Protein AF-A0A849J1H7-F1 (afdb_monomer_lite)

Secondary structure (DSSP, 8-state):
-----S-----HHHHTTSPEEEEE-STT-HHHHHHHHHHHHTT--EEEEE-GGGGG--HHHHHHHHT--TTSPPSSEEEEEHHHHHHTT--SSSEEE-HHHHHHHHHH-SSEEE-

Radius of gyration: 16.32 Å; chains: 1; bounding box: 58×29×34 Å

Sequence (115 aa):
MPVVEPGTAWSSELVAQAPELHLITRLADSRAWSMCARRQAAGARVRVVLLHDAVLETESGVRRQLGLPDSAPVPLTVLACARDAVGRGVGERWALVDYLEIIRLSSESQPLICW

Structure (mmCIF, N/CA/C/O backbone):
data_AF-A0A849J1H7-F1
#
_entry.id   AF-A0A849J1H7-F1
#
loop_
_atom_site.group_PDB
_atom_site.id
_atom_site.type_symbol
_atom_site.label_atom_id
_atom_site.label_alt_id
_atom_site.label_comp_id
_atom_site.label_asym_id
_atom_site.label_entity_id
_atom_site.label_seq_id
_atom_site.pdbx_PDB_ins_code
_atom_site.Cartn_x
_atom_site.Cartn_y
_atom_site.Cartn_z
_atom_site.occupancy
_atom_site.B_iso_or_equiv
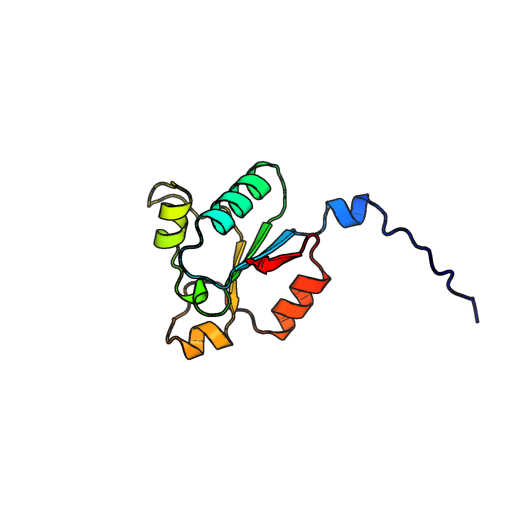_atom_site.auth_seq_id
_atom_site.auth_comp_id
_atom_site.auth_asym_id
_atom_site.auth_atom_id
_atom_site.pdbx_PDB_model_num
ATOM 1 N N . MET A 1 1 ? -41.643 -17.299 -1.804 1.00 39.47 1 MET A N 1
ATOM 2 C CA . MET A 1 1 ? -40.391 -16.523 -1.921 1.00 39.47 1 MET A CA 1
ATOM 3 C C . MET A 1 1 ? -40.277 -15.702 -0.646 1.00 39.47 1 MET A C 1
ATOM 5 O O . MET A 1 1 ? -41.145 -14.855 -0.466 1.00 39.47 1 MET A O 1
ATOM 9 N N . PRO A 1 2 ? -39.360 -15.993 0.295 1.00 39.09 2 PRO A N 1
ATOM 10 C CA . PRO A 1 2 ? -39.219 -15.134 1.463 1.00 39.09 2 PRO A CA 1
ATOM 11 C C . PRO A 1 2 ? -38.668 -13.778 1.007 1.00 39.09 2 PRO A C 1
ATOM 13 O O . PRO A 1 2 ? -37.713 -13.711 0.234 1.00 39.09 2 PRO A O 1
ATOM 16 N N . VAL A 1 3 ? -39.342 -12.714 1.433 1.00 45.81 3 VAL A N 1
ATOM 17 C CA . VAL A 1 3 ? -38.963 -11.321 1.196 1.00 45.81 3 VAL A CA 1
ATOM 18 C C . VAL A 1 3 ? -37.761 -11.024 2.089 1.00 45.81 3 VAL A C 1
ATOM 20 O O . VAL A 1 3 ? -37.853 -11.167 3.304 1.00 45.81 3 VAL A O 1
ATOM 23 N N . VAL A 1 4 ? -36.624 -10.667 1.493 1.00 49.28 4 VAL A N 1
ATOM 24 C CA . VAL A 1 4 ? -35.450 -10.198 2.239 1.00 49.28 4 VAL A CA 1
ATOM 25 C C . VAL A 1 4 ? -35.714 -8.748 2.633 1.00 49.28 4 VAL A C 1
ATOM 27 O O . VAL A 1 4 ? -35.856 -7.891 1.761 1.00 49.28 4 VAL A O 1
ATOM 30 N N . GLU A 1 5 ? -35.830 -8.478 3.932 1.00 45.88 5 GLU A N 1
ATOM 31 C CA . GLU A 1 5 ? -36.000 -7.118 4.441 1.00 45.88 5 GLU A CA 1
ATOM 32 C C . GLU A 1 5 ? -34.726 -6.283 4.200 1.00 45.88 5 GLU A C 1
ATOM 34 O O . GLU A 1 5 ? -33.616 -6.748 4.482 1.00 45.88 5 GLU A O 1
ATOM 39 N N . PRO A 1 6 ? -34.842 -5.042 3.693 1.00 46.47 6 PRO A N 1
ATOM 40 C CA . PRO A 1 6 ? -33.704 -4.152 3.541 1.00 46.47 6 PRO A CA 1
ATOM 41 C C . PRO A 1 6 ? -33.387 -3.534 4.904 1.00 46.47 6 PRO A C 1
ATOM 43 O O . PRO A 1 6 ? -34.005 -2.555 5.316 1.00 46.47 6 PRO A O 1
ATOM 46 N N . GLY A 1 7 ? -32.438 -4.122 5.627 1.00 50.06 7 GLY A N 1
ATOM 47 C CA . GLY A 1 7 ? -32.088 -3.596 6.945 1.00 50.06 7 GLY A CA 1
ATOM 48 C C . GLY A 1 7 ? -31.140 -4.434 7.784 1.00 50.06 7 GLY A C 1
ATOM 49 O O . GLY A 1 7 ? -31.102 -4.231 8.995 1.00 50.06 7 GLY A O 1
ATOM 50 N N . THR A 1 8 ? -30.363 -5.352 7.201 1.00 48.53 8 THR A N 1
ATOM 51 C CA . THR A 1 8 ? -29.279 -5.991 7.951 1.00 48.53 8 THR A CA 1
ATOM 52 C C . THR A 1 8 ? -28.230 -4.925 8.232 1.00 48.53 8 THR A C 1
ATOM 54 O O . THR A 1 8 ? -27.370 -4.637 7.399 1.00 48.53 8 THR A O 1
ATOM 57 N N . ALA A 1 9 ? -28.337 -4.287 9.396 1.00 47.50 9 ALA A N 1
ATOM 58 C CA . ALA A 1 9 ? -27.234 -3.580 10.007 1.00 47.50 9 ALA A CA 1
ATOM 59 C C . ALA A 1 9 ? -26.048 -4.543 9.962 1.00 47.50 9 ALA A C 1
ATOM 61 O O . ALA A 1 9 ? -26.074 -5.595 10.601 1.00 47.50 9 ALA A O 1
ATOM 62 N N . TRP A 1 10 ? -25.059 -4.230 9.126 1.00 48.81 10 TRP A N 1
ATOM 63 C CA . TRP A 1 10 ? -23.790 -4.933 9.127 1.00 48.81 10 TRP A CA 1
ATOM 64 C C . TRP A 1 10 ? -23.288 -4.792 10.555 1.00 48.81 10 TRP A C 1
ATOM 66 O O . TRP A 1 10 ? -23.021 -3.678 11.006 1.00 48.81 10 TRP A O 1
ATOM 76 N N . SER A 1 11 ? -23.316 -5.890 11.308 1.00 50.16 11 SER A N 1
ATOM 77 C CA . SER A 1 11 ? -22.959 -5.911 12.721 1.00 50.16 11 SER A CA 1
ATOM 78 C C . SER A 1 11 ? -21.636 -5.170 12.883 1.00 50.16 11 SER A C 1
ATOM 80 O O . SER A 1 11 ? -20.657 -5.506 12.215 1.00 50.16 11 SER A O 1
ATOM 82 N N . SER A 1 12 ? -21.620 -4.134 13.722 1.00 52.28 12 SER A N 1
ATOM 83 C CA . SER A 1 12 ? -20.479 -3.231 13.926 1.00 52.28 12 SER A CA 1
ATOM 84 C C . SER A 1 12 ? -19.173 -3.970 14.239 1.00 52.28 12 SER A C 1
ATOM 86 O O . SER A 1 12 ? -18.095 -3.474 13.928 1.00 52.28 12 SER A O 1
ATOM 88 N N . GLU A 1 13 ? -19.262 -5.184 14.782 1.00 49.56 13 GLU A N 1
ATOM 89 C CA . GLU A 1 13 ? -18.138 -6.085 15.049 1.00 49.56 13 GLU A CA 1
ATOM 90 C C . GLU A 1 13 ? -17.482 -6.668 13.785 1.00 49.56 13 GLU A C 1
ATOM 92 O O . GLU A 1 13 ? -16.268 -6.847 13.763 1.00 49.56 13 GLU A O 1
ATOM 97 N N . LEU A 1 14 ? -18.247 -6.922 12.716 1.00 50.78 14 LEU A N 1
ATOM 98 C CA . LEU A 1 14 ? -17.724 -7.377 11.416 1.00 50.78 14 LEU A CA 1
ATOM 99 C C . LEU A 1 14 ? -17.016 -6.230 10.680 1.00 50.78 14 LEU A C 1
ATOM 101 O O . LEU A 1 14 ? -15.958 -6.432 10.089 1.00 50.78 14 LEU A O 1
ATOM 105 N N . VAL A 1 15 ? -17.554 -5.011 10.796 1.00 54.69 15 VAL A N 1
ATOM 106 C CA . VAL A 1 15 ? -16.910 -3.786 10.289 1.00 54.69 15 VAL A CA 1
ATOM 107 C C . VAL A 1 15 ? -15.626 -3.477 11.066 1.00 54.69 15 VAL A C 1
ATOM 109 O O . VAL A 1 15 ? -14.636 -3.069 10.470 1.00 54.69 15 VAL A O 1
ATOM 112 N N . ALA A 1 16 ? -15.598 -3.728 12.380 1.00 57.38 16 ALA A N 1
ATOM 113 C CA . ALA A 1 16 ? -14.421 -3.499 13.221 1.00 57.38 16 ALA A CA 1
ATOM 114 C C . ALA A 1 16 ? -13.228 -4.427 12.905 1.00 57.38 16 ALA A C 1
ATOM 116 O O . ALA A 1 16 ? -12.112 -4.144 13.339 1.00 57.38 16 ALA A O 1
ATOM 117 N N . GLN A 1 17 ? -13.443 -5.517 12.159 1.00 67.94 17 GLN A N 1
ATOM 118 C CA . GLN A 1 17 ? -12.395 -6.472 11.773 1.00 67.94 17 GLN A CA 1
ATOM 119 C C . GLN A 1 17 ? -11.953 -6.353 10.308 1.00 67.94 17 GLN A C 1
ATOM 121 O O . GLN A 1 17 ? -10.942 -6.955 9.921 1.00 67.94 17 GLN A O 1
ATOM 126 N N . ALA A 1 18 ? -12.690 -5.601 9.486 1.00 84.25 18 ALA A N 1
ATOM 127 C CA . ALA A 1 18 ? -12.330 -5.390 8.093 1.00 84.25 18 ALA A CA 1
ATOM 128 C C . ALA A 1 18 ? -10.999 -4.611 7.996 1.00 84.25 18 ALA A C 1
ATOM 130 O O . ALA A 1 18 ? -10.769 -3.676 8.765 1.00 84.25 18 ALA A O 1
ATOM 131 N N . PRO A 1 19 ? -10.084 -4.989 7.086 1.00 92.12 19 PRO A N 1
ATOM 132 C CA . PRO A 1 19 ? -8.839 -4.258 6.895 1.00 92.12 19 PRO A CA 1
ATOM 133 C C . PRO A 1 19 ? -9.101 -2.859 6.330 1.00 92.12 19 PRO A C 1
ATOM 135 O O . PRO A 1 19 ? -9.909 -2.693 5.421 1.00 92.12 19 PRO A O 1
ATOM 138 N N . GLU A 1 20 ? -8.355 -1.871 6.806 1.00 95.94 20 GLU A N 1
ATOM 139 C CA . GLU A 1 20 ? -8.330 -0.521 6.244 1.00 95.94 20 GLU A CA 1
ATOM 140 C C . GLU A 1 20 ? -7.472 -0.530 4.971 1.00 95.94 20 GLU A C 1
ATOM 142 O O . GLU A 1 20 ? -6.328 -0.991 5.005 1.00 95.94 20 GLU A O 1
ATOM 147 N N . LEU A 1 21 ? -8.016 -0.053 3.848 1.00 97.75 21 LEU A N 1
ATOM 148 C CA . LEU A 1 21 ? -7.303 0.001 2.570 1.00 97.75 21 LEU A CA 1
ATOM 149 C C . LEU A 1 21 ? -6.961 1.439 2.203 1.00 97.75 21 LEU A C 1
ATOM 151 O O . LEU A 1 21 ? -7.843 2.283 2.059 1.00 97.75 21 LEU A O 1
ATOM 155 N N . HIS A 1 22 ? -5.676 1.687 1.982 1.00 98.25 22 HIS A N 1
ATOM 156 C CA . HIS A 1 22 ? -5.171 2.950 1.466 1.00 98.25 22 HIS A CA 1
ATOM 157 C C . HIS A 1 22 ? -4.710 2.765 0.025 1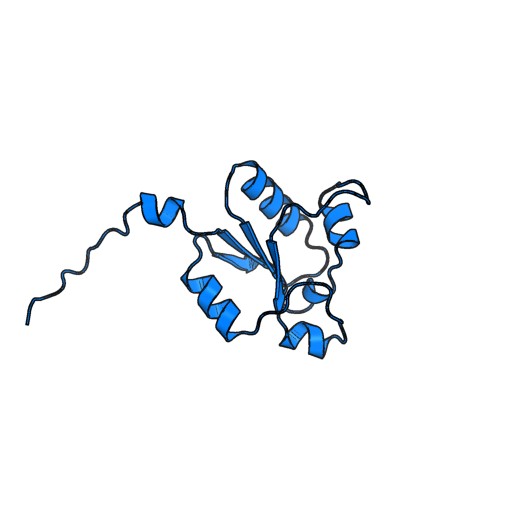.00 98.25 22 HIS A C 1
ATOM 159 O O . HIS A 1 22 ? -3.790 1.993 -0.246 1.00 98.25 22 HIS A O 1
ATOM 165 N N . LEU A 1 23 ? -5.327 3.495 -0.896 1.00 98.31 23 LEU A N 1
ATOM 166 C CA . LEU A 1 23 ? -4.869 3.614 -2.274 1.00 98.31 23 LEU A CA 1
ATOM 167 C C . LEU A 1 23 ? -3.988 4.858 -2.366 1.00 98.31 23 LEU A C 1
ATOM 169 O O . LEU A 1 23 ? -4.477 5.957 -2.123 1.00 98.31 23 LEU A O 1
ATOM 173 N N . ILE A 1 24 ? -2.706 4.698 -2.690 1.00 98.25 24 ILE A N 1
ATOM 174 C CA . ILE A 1 24 ? -1.766 5.818 -2.836 1.00 98.25 24 ILE A CA 1
ATOM 175 C C . ILE A 1 24 ? -1.402 5.945 -4.308 1.00 98.25 24 ILE A C 1
ATOM 177 O O . ILE A 1 24 ? -0.914 4.987 -4.906 1.00 98.25 24 ILE A O 1
ATOM 181 N N . THR A 1 25 ? -1.634 7.121 -4.892 1.00 97.69 25 THR A N 1
ATOM 182 C CA . THR A 1 25 ? -1.370 7.372 -6.321 1.00 97.69 25 THR A CA 1
ATOM 183 C C . THR A 1 25 ? -0.121 8.214 -6.583 1.00 97.69 25 THR A C 1
ATOM 185 O O . THR A 1 25 ? 0.450 8.161 -7.676 1.00 97.69 25 THR A O 1
ATOM 188 N N . ARG A 1 26 ? 0.333 8.979 -5.582 1.00 96.75 26 ARG A N 1
ATOM 189 C CA . ARG A 1 26 ? 1.474 9.898 -5.691 1.00 96.75 26 ARG A CA 1
ATOM 190 C C . ARG A 1 26 ? 2.731 9.317 -5.047 1.00 96.75 26 ARG A C 1
ATOM 192 O O . ARG A 1 26 ? 2.682 8.782 -3.942 1.00 96.75 26 ARG A O 1
ATOM 199 N N . LEU A 1 27 ? 3.868 9.477 -5.721 1.00 95.12 27 LEU A N 1
ATOM 200 C CA . LEU A 1 27 ? 5.183 9.147 -5.173 1.00 95.12 27 LEU A CA 1
ATOM 201 C C . LEU A 1 27 ? 5.530 10.080 -4.001 1.00 95.12 27 LEU A C 1
ATOM 203 O O . LEU A 1 27 ? 5.326 11.291 -4.093 1.00 95.12 27 LEU A O 1
ATOM 207 N N . ALA A 1 28 ? 6.110 9.524 -2.938 1.00 93.31 28 ALA A N 1
ATOM 208 C CA . ALA A 1 28 ? 6.578 10.244 -1.758 1.00 93.31 28 ALA A CA 1
ATOM 209 C C . ALA A 1 28 ? 5.491 11.027 -0.997 1.00 93.31 28 ALA A C 1
ATOM 211 O O . ALA A 1 28 ? 5.742 12.119 -0.474 1.00 93.31 28 ALA A O 1
ATOM 212 N N . ASP A 1 29 ? 4.271 10.481 -0.916 1.00 95.75 29 ASP A N 1
ATOM 213 C CA . ASP A 1 29 ? 3.181 11.083 -0.142 1.00 95.75 29 ASP A CA 1
ATOM 214 C C . ASP A 1 29 ? 3.354 10.877 1.373 1.00 95.75 29 ASP A C 1
ATOM 216 O O . ASP A 1 29 ? 2.779 9.979 1.995 1.00 95.75 29 ASP A O 1
ATOM 220 N N . SER A 1 30 ? 4.130 11.764 1.995 1.00 92.75 30 SER A N 1
ATOM 221 C CA . SER A 1 30 ? 4.429 11.704 3.430 1.00 92.75 30 SER A CA 1
ATOM 222 C C . SER A 1 30 ? 3.188 11.733 4.329 1.00 92.75 30 SER A C 1
ATOM 224 O O . SER A 1 30 ? 3.220 11.175 5.430 1.00 92.75 30 SER A O 1
ATOM 226 N N . ARG A 1 31 ? 2.080 12.344 3.883 1.00 95.12 31 ARG A N 1
ATOM 227 C CA . ARG A 1 31 ? 0.827 12.394 4.652 1.00 95.12 31 ARG A CA 1
ATOM 228 C C . ARG A 1 31 ? 0.142 11.034 4.651 1.00 95.12 31 ARG A C 1
ATOM 230 O O . ARG A 1 31 ? -0.273 10.582 5.720 1.00 95.12 31 ARG A O 1
ATOM 237 N N . ALA A 1 32 ? 0.084 10.379 3.491 1.00 96.44 32 ALA A N 1
ATOM 238 C CA . ALA A 1 32 ? -0.488 9.044 3.357 1.00 96.44 32 ALA A CA 1
ATOM 239 C C . ALA A 1 32 ? 0.257 8.033 4.238 1.00 96.44 32 ALA A C 1
ATOM 241 O O . ALA A 1 32 ? -0.364 7.346 5.053 1.00 96.44 32 ALA A O 1
ATOM 242 N N . TRP A 1 33 ? 1.591 8.007 4.163 1.00 96.12 33 TRP A N 1
ATOM 243 C CA . TRP A 1 33 ? 2.417 7.096 4.965 1.00 96.12 33 TRP A CA 1
ATOM 244 C C . TRP A 1 33 ? 2.323 7.370 6.465 1.00 96.12 33 TRP A C 1
ATOM 246 O O . TRP A 1 33 ? 2.132 6.437 7.248 1.00 96.12 33 TRP A O 1
ATOM 256 N N . SER A 1 34 ? 2.373 8.645 6.867 1.00 94.31 34 SER A N 1
ATOM 257 C CA . SER A 1 34 ? 2.186 9.037 8.270 1.00 94.31 34 SER A CA 1
ATOM 258 C C . SER A 1 34 ? 0.830 8.580 8.802 1.00 94.31 34 SER A C 1
ATOM 260 O O . SER A 1 34 ? 0.724 8.154 9.954 1.00 94.31 34 SER A O 1
ATOM 262 N N . MET A 1 35 ? -0.218 8.647 7.973 1.00 95.94 35 MET A N 1
ATOM 263 C CA . MET A 1 35 ? -1.531 8.164 8.370 1.00 95.94 35 MET A CA 1
ATOM 264 C C . MET A 1 35 ? -1.572 6.646 8.491 1.00 95.94 35 MET A C 1
ATOM 266 O O . MET A 1 35 ? -1.961 6.159 9.550 1.00 95.94 35 MET A O 1
ATOM 270 N N . CYS A 1 36 ? -1.107 5.910 7.480 1.00 96.38 36 CYS A N 1
ATOM 271 C CA . CYS A 1 36 ? -1.057 4.446 7.513 1.00 96.38 36 CYS A CA 1
ATOM 272 C C . CYS A 1 36 ? -0.329 3.939 8.769 1.00 96.38 36 CYS A C 1
ATOM 274 O O . CYS A 1 36 ? -0.843 3.086 9.490 1.00 96.38 36 CYS A O 1
ATOM 276 N N . ALA A 1 37 ? 0.833 4.521 9.086 1.00 94.38 37 ALA A N 1
ATOM 277 C CA . ALA A 1 37 ? 1.611 4.144 10.263 1.00 94.38 37 ALA A CA 1
ATOM 278 C C . ALA A 1 37 ? 0.888 4.457 11.581 1.00 94.38 37 ALA A C 1
ATOM 280 O O . ALA A 1 37 ? 0.854 3.614 12.476 1.00 94.38 37 ALA A O 1
ATOM 281 N N . ARG A 1 38 ? 0.258 5.633 11.700 1.00 94.62 38 ARG A N 1
ATOM 282 C CA . ARG A 1 38 ? -0.543 5.982 12.886 1.00 94.62 38 ARG A CA 1
ATOM 283 C C . ARG A 1 38 ? -1.732 5.045 13.082 1.00 94.62 38 ARG A C 1
ATOM 285 O O . ARG A 1 38 ? -2.043 4.702 14.218 1.00 94.62 38 ARG A O 1
ATOM 292 N N . ARG A 1 39 ? -2.403 4.652 11.998 1.00 94.94 39 ARG A N 1
ATOM 293 C CA . ARG A 1 39 ? -3.551 3.733 12.035 1.00 94.94 39 ARG A CA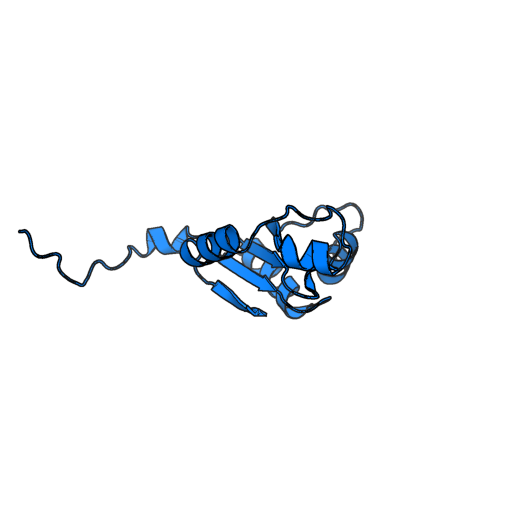 1
ATOM 294 C C . ARG A 1 39 ? -3.115 2.332 12.455 1.00 94.94 39 ARG A C 1
ATOM 296 O O . ARG A 1 39 ? -3.695 1.784 13.388 1.00 94.94 39 ARG A O 1
ATOM 303 N N . GLN A 1 40 ? -2.037 1.818 11.865 1.00 93.62 40 GLN A N 1
ATOM 304 C CA . GLN A 1 40 ? -1.430 0.543 12.253 1.00 93.62 40 GLN A CA 1
ATOM 305 C C . GLN A 1 40 ? -1.005 0.543 13.733 1.00 93.62 40 GLN A C 1
ATOM 307 O O . GLN A 1 40 ? -1.321 -0.387 14.469 1.00 93.62 40 GLN A O 1
ATOM 312 N N . ALA A 1 41 ? -0.352 1.613 14.206 1.00 91.69 41 ALA A N 1
ATOM 313 C CA . ALA A 1 41 ? 0.051 1.759 15.609 1.00 91.69 41 ALA A CA 1
ATOM 314 C C . ALA A 1 41 ? -1.143 1.841 16.580 1.00 91.69 41 ALA A C 1
ATOM 316 O O . ALA A 1 41 ? -1.018 1.463 17.742 1.00 91.69 41 ALA A O 1
ATOM 317 N N . ALA A 1 42 ? -2.305 2.299 16.105 1.00 92.44 42 ALA A N 1
ATOM 318 C CA . ALA A 1 42 ? -3.563 2.288 16.849 1.00 92.44 42 ALA A CA 1
ATOM 319 C C . ALA A 1 42 ? -4.300 0.931 16.787 1.00 92.44 42 ALA A C 1
ATOM 321 O O . ALA A 1 42 ? -5.421 0.828 17.280 1.00 92.44 42 ALA A O 1
ATOM 322 N N . GLY A 1 43 ? -3.692 -0.098 16.185 1.00 91.75 43 GLY A N 1
ATOM 323 C CA . GLY A 1 43 ? -4.240 -1.453 16.093 1.00 91.75 43 GLY A CA 1
ATOM 324 C C . GLY A 1 43 ? -5.110 -1.717 14.862 1.00 91.75 43 GLY A C 1
ATOM 325 O O . GLY A 1 43 ? -5.673 -2.805 14.752 1.00 91.75 43 GLY A O 1
ATOM 326 N N . ALA A 1 44 ? -5.228 -0.767 13.928 1.00 92.25 44 ALA A N 1
ATOM 327 C CA . ALA A 1 44 ? -5.930 -1.018 12.671 1.00 92.25 44 ALA A CA 1
ATOM 328 C C . ALA A 1 44 ? -5.138 -2.004 11.800 1.00 92.25 44 ALA A C 1
ATOM 330 O O . ALA A 1 44 ? -3.911 -1.957 11.756 1.00 92.25 44 ALA A O 1
ATOM 331 N N . ARG A 1 45 ? -5.834 -2.873 11.060 1.00 93.56 45 ARG A N 1
ATOM 332 C CA . ARG A 1 45 ? -5.210 -3.764 10.073 1.00 93.56 45 ARG A CA 1
ATOM 333 C C . ARG A 1 45 ? -5.072 -3.028 8.742 1.00 93.56 45 ARG A C 1
ATOM 335 O O . ARG A 1 45 ? -5.998 -3.051 7.936 1.00 93.56 45 ARG A O 1
ATOM 342 N N . VAL A 1 46 ? -3.927 -2.389 8.513 1.00 95.56 46 VAL A N 1
ATOM 343 C CA . VAL A 1 46 ? -3.713 -1.522 7.345 1.00 95.56 46 VAL A CA 1
ATOM 344 C C . VAL A 1 46 ? -3.134 -2.293 6.155 1.00 95.56 46 VAL A C 1
ATOM 346 O O . VAL A 1 46 ? -2.123 -2.993 6.272 1.00 95.56 46 VAL A O 1
ATOM 349 N N . ARG A 1 47 ? -3.749 -2.116 4.983 1.00 97.19 47 ARG A N 1
ATOM 350 C CA . ARG A 1 47 ? -3.215 -2.500 3.670 1.00 97.19 47 ARG A CA 1
ATOM 351 C C . ARG A 1 47 ? -3.010 -1.250 2.823 1.00 97.19 47 ARG A C 1
ATOM 353 O O . ARG A 1 47 ? -3.856 -0.359 2.806 1.00 97.19 47 ARG A O 1
ATOM 360 N N . VAL A 1 48 ? -1.907 -1.210 2.090 1.00 98.06 48 VAL A N 1
ATOM 361 C CA . VAL A 1 48 ? -1.581 -0.134 1.154 1.00 98.06 48 VAL A CA 1
ATOM 362 C C . VAL A 1 48 ? -1.470 -0.721 -0.245 1.00 98.06 48 VAL A C 1
ATOM 364 O O . VAL A 1 48 ? -0.780 -1.719 -0.438 1.00 98.06 48 VAL A O 1
ATOM 367 N N . VAL A 1 49 ? -2.121 -0.095 -1.220 1.00 98.19 49 VAL A N 1
ATOM 368 C CA . VAL A 1 49 ? -1.957 -0.398 -2.645 1.00 98.19 49 VAL A CA 1
ATOM 369 C C . VAL A 1 49 ? -1.386 0.834 -3.336 1.00 98.19 49 VAL A C 1
ATOM 371 O O . VAL A 1 49 ? -1.969 1.918 -3.293 1.00 98.19 49 VAL A O 1
ATOM 374 N N . LEU A 1 50 ? -0.245 0.646 -3.990 1.00 97.75 50 LEU A N 1
ATOM 375 C CA . LEU A 1 50 ? 0.420 1.649 -4.806 1.00 97.75 50 LEU A CA 1
ATOM 376 C C . LEU A 1 50 ? -0.140 1.605 -6.229 1.00 97.75 50 LEU A C 1
ATOM 378 O O . LEU A 1 50 ? -0.152 0.555 -6.876 1.00 97.75 50 LEU A O 1
ATOM 382 N N . LEU A 1 51 ? -0.584 2.758 -6.709 1.00 97.31 51 LEU A N 1
ATOM 383 C CA . LEU A 1 51 ? -1.125 2.983 -8.046 1.00 97.31 51 LEU A CA 1
ATOM 384 C C . LEU A 1 51 ? -0.355 4.111 -8.724 1.00 97.31 51 LEU A C 1
ATOM 386 O O . LEU A 1 51 ? 0.260 4.947 -8.062 1.00 97.31 51 LEU A O 1
ATOM 390 N N . HIS A 1 52 ? -0.428 4.162 -10.050 1.00 96.50 52 HIS A N 1
ATOM 391 C CA . HIS A 1 52 ? 0.186 5.222 -10.844 1.00 96.50 52 HIS A CA 1
ATOM 392 C C . HIS A 1 52 ? 1.659 5.448 -10.457 1.00 96.50 52 HIS A C 1
ATOM 394 O O . HIS A 1 52 ? 2.447 4.507 -10.485 1.00 96.50 52 HIS A O 1
ATOM 400 N N . ASP A 1 53 ? 2.054 6.678 -10.122 1.00 96.44 53 ASP A N 1
ATOM 401 C CA . ASP A 1 53 ? 3.448 7.027 -9.839 1.00 96.44 53 ASP A CA 1
ATOM 402 C C . ASP A 1 53 ? 3.923 6.494 -8.488 1.00 96.44 53 ASP A C 1
ATOM 404 O O . ASP A 1 53 ? 5.122 6.295 -8.298 1.00 96.44 53 ASP A O 1
ATOM 408 N N . ALA A 1 54 ? 3.006 6.184 -7.568 1.00 96.94 54 ALA A N 1
ATOM 409 C CA . ALA A 1 54 ? 3.359 5.605 -6.278 1.00 96.94 54 ALA A CA 1
ATOM 410 C C . ALA A 1 54 ? 4.012 4.221 -6.404 1.00 96.94 54 ALA A C 1
ATOM 412 O O . ALA A 1 54 ? 4.751 3.826 -5.508 1.00 96.94 54 ALA A O 1
ATOM 413 N N . VAL A 1 55 ? 3.827 3.489 -7.512 1.00 96.62 55 VAL A N 1
ATOM 414 C CA . VAL A 1 55 ? 4.519 2.196 -7.717 1.00 96.62 55 VAL A CA 1
ATOM 415 C C . VAL A 1 55 ? 6.042 2.338 -7.806 1.00 96.62 55 VAL A C 1
ATOM 417 O O . VAL A 1 55 ? 6.758 1.348 -7.686 1.00 96.62 55 VAL A O 1
ATOM 420 N N . LEU A 1 56 ? 6.553 3.560 -8.001 1.00 95.69 56 LEU A N 1
ATOM 421 C CA . LEU A 1 56 ? 7.985 3.860 -7.972 1.00 95.69 56 LEU A CA 1
ATOM 422 C C . LEU A 1 56 ? 8.567 3.851 -6.550 1.00 95.69 56 LEU A C 1
ATOM 424 O O . LEU A 1 56 ? 9.793 3.894 -6.404 1.00 95.69 56 LEU A O 1
ATOM 428 N N . GLU A 1 57 ? 7.721 3.778 -5.516 1.00 94.88 57 GLU A N 1
ATOM 429 C CA . GLU A 1 57 ? 8.152 3.686 -4.124 1.00 94.88 57 GLU A CA 1
ATOM 430 C C . GLU A 1 57 ? 9.072 2.488 -3.887 1.00 94.88 57 GLU A C 1
ATOM 432 O O . GLU A 1 57 ? 8.973 1.426 -4.507 1.00 94.88 57 GLU A O 1
ATOM 437 N N . THR A 1 58 ? 9.983 2.666 -2.941 1.00 92.94 58 THR A N 1
ATOM 438 C CA . THR A 1 58 ? 10.945 1.639 -2.527 1.00 92.94 58 THR A CA 1
ATOM 439 C C . THR A 1 58 ? 10.846 1.446 -1.028 1.00 92.94 58 THR A C 1
ATOM 441 O O . THR A 1 58 ? 10.502 2.393 -0.323 1.00 92.94 58 THR A O 1
ATOM 444 N N . GLU A 1 59 ? 11.216 0.274 -0.511 1.00 91.44 59 GLU A N 1
ATOM 445 C CA . GLU A 1 59 ? 11.258 0.061 0.941 1.00 91.44 59 GLU A CA 1
ATOM 446 C C . GLU A 1 59 ? 12.092 1.133 1.651 1.00 91.44 59 GLU A C 1
ATOM 448 O O . GLU A 1 59 ? 11.649 1.712 2.636 1.00 91.44 59 GLU A O 1
ATOM 453 N N . SER A 1 60 ? 13.264 1.484 1.111 1.00 91.38 60 SER A N 1
ATOM 454 C CA . SER A 1 60 ? 14.102 2.560 1.657 1.00 91.38 60 SER A CA 1
ATOM 455 C C . SER A 1 60 ? 13.456 3.947 1.541 1.00 91.38 60 SER A C 1
ATOM 457 O O . SER A 1 60 ? 13.663 4.803 2.400 1.00 91.38 60 SER A O 1
ATOM 459 N N . GLY A 1 61 ? 12.669 4.201 0.493 1.00 91.81 61 GLY A N 1
ATOM 460 C CA . GLY A 1 61 ? 11.861 5.416 0.356 1.00 91.81 61 GLY A CA 1
ATOM 461 C C . GLY A 1 61 ? 10.797 5.510 1.445 1.00 91.81 61 GLY A C 1
ATOM 462 O O . GLY A 1 61 ? 10.735 6.513 2.153 1.00 91.81 61 GLY A O 1
ATOM 463 N N . VAL A 1 62 ? 10.035 4.434 1.634 1.00 92.94 62 VAL A N 1
ATOM 464 C CA . VAL A 1 62 ? 8.992 4.333 2.660 1.00 92.94 62 VAL A CA 1
ATOM 465 C C . VAL A 1 62 ? 9.591 4.421 4.065 1.00 92.94 62 VAL A C 1
ATOM 467 O O . VAL A 1 62 ? 9.099 5.195 4.882 1.00 92.94 62 VAL A O 1
ATOM 470 N N . ARG A 1 63 ? 10.705 3.729 4.349 1.00 93.69 63 ARG A N 1
ATOM 471 C CA . ARG A 1 63 ? 11.415 3.821 5.639 1.00 93.69 63 ARG A CA 1
ATOM 472 C C . ARG A 1 63 ? 11.783 5.251 5.998 1.00 93.69 63 ARG A C 1
ATOM 474 O O . ARG A 1 63 ? 11.477 5.690 7.102 1.00 93.69 63 ARG A O 1
ATOM 481 N N . ARG A 1 64 ? 12.377 5.992 5.057 1.00 92.50 64 ARG A N 1
ATOM 482 C CA . ARG A 1 64 ? 12.735 7.403 5.270 1.00 92.50 64 ARG A CA 1
ATOM 483 C C . ARG A 1 64 ? 11.510 8.265 5.558 1.00 92.50 64 ARG A C 1
ATOM 485 O O . ARG A 1 64 ? 11.563 9.099 6.453 1.00 92.50 64 ARG A O 1
ATOM 492 N N . GLN A 1 65 ? 10.407 8.041 4.846 1.00 91.75 65 GLN A N 1
ATOM 493 C CA . GLN A 1 65 ? 9.153 8.767 5.075 1.00 91.75 65 GLN A CA 1
ATOM 494 C C . GLN A 1 65 ? 8.523 8.445 6.437 1.00 91.75 65 GLN A C 1
ATOM 496 O O . GLN A 1 65 ? 7.909 9.316 7.047 1.00 91.75 65 GLN A O 1
ATOM 501 N N . LEU A 1 66 ? 8.710 7.219 6.928 1.00 91.88 66 LEU A N 1
ATOM 502 C CA . LEU A 1 66 ? 8.244 6.768 8.238 1.00 91.88 66 LEU A CA 1
ATOM 503 C C . LEU A 1 66 ? 9.227 7.062 9.386 1.00 91.88 66 LEU A C 1
ATOM 505 O O . LEU A 1 66 ? 8.899 6.790 10.539 1.00 91.88 66 LEU A O 1
ATOM 509 N N . GLY A 1 67 ? 10.422 7.590 9.101 1.00 91.75 67 GLY A N 1
ATOM 510 C CA . GLY A 1 67 ? 11.467 7.804 10.107 1.00 91.75 67 GLY A CA 1
ATOM 511 C C . GLY A 1 67 ? 12.030 6.506 10.700 1.00 91.75 67 GLY A C 1
ATOM 512 O O . GLY A 1 67 ? 12.461 6.492 11.851 1.00 91.75 67 GLY A O 1
ATOM 513 N N . LEU A 1 68 ? 11.999 5.407 9.940 1.00 90.88 68 LEU A N 1
ATOM 514 C CA . LEU A 1 68 ? 12.500 4.103 10.372 1.00 90.88 68 LEU A CA 1
ATOM 515 C C . LEU A 1 68 ? 14.011 3.970 10.111 1.00 90.88 68 LEU A C 1
ATOM 517 O O . LEU A 1 68 ? 14.487 4.454 9.082 1.00 90.88 68 LEU A O 1
ATOM 521 N N . PRO A 1 69 ? 14.762 3.266 10.983 1.00 91.12 69 PRO A N 1
ATOM 522 C CA . PRO A 1 69 ? 16.141 2.874 10.695 1.00 91.12 69 PRO A CA 1
ATOM 523 C C . PRO A 1 69 ? 16.242 2.055 9.401 1.00 91.12 69 PRO A C 1
ATOM 525 O O . PRO A 1 69 ? 15.348 1.264 9.104 1.00 91.12 69 PRO A O 1
ATOM 528 N N . ASP A 1 70 ? 17.358 2.164 8.676 1.00 88.12 70 ASP A N 1
ATOM 529 C CA . ASP A 1 70 ? 17.549 1.491 7.377 1.00 88.12 70 ASP A CA 1
ATOM 530 C C . ASP A 1 70 ? 17.435 -0.040 7.439 1.00 88.12 70 ASP A C 1
ATOM 532 O O . ASP A 1 70 ? 17.082 -0.674 6.449 1.00 88.12 70 ASP A O 1
ATOM 536 N N . SER A 1 71 ? 17.710 -0.648 8.594 1.00 88.38 71 SER A N 1
ATOM 537 C CA . SER A 1 71 ? 17.603 -2.094 8.813 1.00 88.38 71 SER A CA 1
ATOM 538 C C . SER A 1 71 ? 16.231 -2.551 9.316 1.00 88.38 71 SER A C 1
ATOM 540 O O . SER A 1 71 ? 15.982 -3.754 9.384 1.00 88.38 71 SER A O 1
ATOM 542 N N . ALA A 1 72 ? 15.338 -1.628 9.686 1.00 89.19 72 ALA A N 1
ATOM 543 C CA . ALA A 1 72 ? 14.019 -1.980 10.196 1.00 89.19 72 ALA A CA 1
ATOM 544 C C . ALA A 1 72 ? 13.092 -2.440 9.054 1.00 89.19 72 ALA A C 1
ATOM 546 O O . ALA A 1 72 ? 13.178 -1.916 7.940 1.00 89.19 72 ALA A O 1
ATOM 547 N N . PRO A 1 73 ? 12.183 -3.397 9.295 1.00 87.88 73 PRO A N 1
ATOM 548 C CA . PRO A 1 73 ? 11.152 -3.735 8.322 1.00 87.88 73 PRO A CA 1
ATOM 549 C C . PRO A 1 73 ? 10.093 -2.626 8.242 1.00 87.88 73 PRO A C 1
ATOM 551 O O . PRO A 1 73 ? 9.795 -1.959 9.236 1.00 87.88 73 PRO A O 1
ATOM 554 N N . VAL A 1 74 ? 9.481 -2.450 7.068 1.00 89.44 74 VAL A N 1
ATOM 555 C CA . VAL A 1 74 ? 8.292 -1.596 6.924 1.0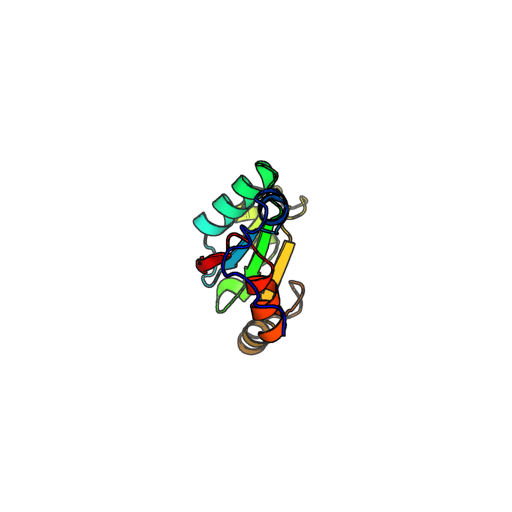0 89.44 74 VAL A CA 1
ATOM 556 C C . VAL A 1 74 ? 7.108 -2.303 7.607 1.00 89.44 74 VAL A C 1
ATOM 558 O O . VAL A 1 74 ? 6.775 -3.421 7.221 1.00 89.44 74 VAL A O 1
ATOM 561 N N . PRO A 1 75 ? 6.438 -1.694 8.604 1.00 88.75 75 PRO A N 1
ATOM 562 C CA . PRO A 1 75 ? 5.422 -2.370 9.421 1.00 88.75 75 PRO A CA 1
ATOM 563 C C . PRO A 1 75 ? 4.038 -2.452 8.749 1.00 88.75 75 PRO A C 1
ATOM 565 O O . PRO A 1 75 ? 3.029 -2.639 9.431 1.00 88.75 75 PRO A O 1
ATOM 568 N N . LEU A 1 76 ? 3.966 -2.266 7.429 1.00 91.50 76 LEU A N 1
ATOM 569 C CA . LEU A 1 76 ? 2.733 -2.157 6.649 1.00 91.50 76 LEU A CA 1
ATOM 570 C C . LEU A 1 76 ? 2.709 -3.228 5.558 1.00 91.50 76 LEU A C 1
ATOM 572 O O . LEU A 1 76 ? 3.736 -3.531 4.957 1.00 91.50 76 LEU A O 1
ATOM 576 N N . THR A 1 77 ? 1.523 -3.764 5.263 1.00 94.50 77 THR A N 1
ATOM 577 C CA . THR A 1 77 ? 1.339 -4.606 4.073 1.00 94.50 77 THR A CA 1
ATOM 578 C C . THR A 1 77 ? 1.222 -3.700 2.854 1.00 94.50 77 THR A C 1
ATOM 580 O O . THR A 1 77 ? 0.224 -2.992 2.720 1.00 94.50 77 THR A O 1
ATOM 583 N N . VAL A 1 78 ? 2.233 -3.717 1.985 1.00 96.25 78 VAL A N 1
ATOM 584 C CA . VAL A 1 78 ? 2.295 -2.876 0.784 1.00 96.25 78 VAL A CA 1
ATOM 585 C C . VAL A 1 78 ? 2.230 -3.751 -0.464 1.00 96.25 78 VAL A C 1
ATOM 587 O O . VAL A 1 78 ? 3.008 -4.690 -0.631 1.00 96.25 78 VAL A O 1
ATOM 590 N N . LEU A 1 79 ? 1.285 -3.421 -1.333 1.00 96.81 79 LEU A N 1
ATOM 591 C CA . LEU A 1 79 ? 1.035 -4.048 -2.624 1.00 96.81 79 LEU A CA 1
ATOM 592 C C . LEU A 1 79 ? 1.229 -2.996 -3.719 1.00 96.81 79 LEU A C 1
ATOM 594 O O . LEU A 1 79 ? 1.032 -1.805 -3.472 1.00 96.81 79 LEU A O 1
ATOM 598 N N . ALA A 1 80 ? 1.561 -3.410 -4.937 1.00 97.25 80 ALA A N 1
ATOM 599 C CA . ALA A 1 80 ? 1.642 -2.504 -6.082 1.00 97.25 80 ALA A CA 1
ATOM 600 C C . ALA A 1 80 ? 0.809 -3.011 -7.258 1.00 97.25 80 ALA A C 1
ATOM 602 O O . ALA A 1 80 ? 0.772 -4.206 -7.545 1.00 97.25 80 ALA A O 1
ATOM 603 N N . CYS A 1 81 ? 0.156 -2.091 -7.965 1.00 97.00 81 CYS A N 1
ATOM 604 C CA . CYS A 1 81 ? -0.562 -2.409 -9.190 1.00 97.00 81 CYS A CA 1
ATOM 605 C C . CYS A 1 81 ? 0.410 -2.940 -10.253 1.00 97.00 81 CYS A C 1
ATOM 607 O O . CYS A 1 81 ? 1.312 -2.231 -10.707 1.00 97.00 81 CYS A O 1
ATOM 609 N N . ALA A 1 82 ? 0.195 -4.182 -10.684 1.00 95.94 82 ALA A N 1
ATOM 610 C CA . ALA A 1 82 ? 1.040 -4.879 -11.644 1.00 95.94 82 ALA A CA 1
ATOM 611 C C . ALA A 1 82 ? 1.138 -4.119 -12.974 1.00 95.94 82 ALA A C 1
ATOM 613 O O . ALA A 1 82 ? 2.226 -3.945 -13.521 1.00 95.94 82 ALA A O 1
ATOM 614 N N . ARG A 1 83 ? 0.007 -3.612 -13.484 1.00 95.69 83 ARG A N 1
ATOM 615 C CA . ARG A 1 83 ? -0.034 -2.891 -14.766 1.00 95.69 83 ARG A CA 1
ATOM 616 C C . ARG A 1 83 ? 0.732 -1.569 -14.704 1.00 95.69 83 ARG A C 1
ATOM 618 O O . ARG A 1 83 ? 1.443 -1.240 -15.650 1.00 95.69 83 ARG A O 1
ATOM 625 N N . ASP A 1 84 ? 0.604 -0.838 -13.599 1.00 96.06 84 ASP A N 1
ATOM 626 C CA . ASP A 1 84 ? 1.326 0.419 -13.390 1.00 96.06 84 ASP A CA 1
ATOM 627 C C . ASP A 1 84 ? 2.830 0.192 -13.220 1.00 96.06 84 ASP A C 1
ATOM 629 O O . ASP A 1 84 ? 3.621 0.955 -13.778 1.00 96.06 84 ASP A O 1
ATOM 633 N N . ALA A 1 85 ? 3.222 -0.860 -12.492 1.00 94.56 85 ALA A N 1
ATOM 634 C CA . ALA A 1 85 ? 4.619 -1.243 -12.309 1.00 94.56 85 ALA A CA 1
ATOM 635 C C . ALA A 1 85 ? 5.280 -1.607 -13.648 1.00 94.56 85 ALA A C 1
ATOM 637 O O . ALA A 1 85 ? 6.327 -1.052 -13.984 1.00 94.56 85 ALA A O 1
ATOM 638 N N . VAL A 1 86 ? 4.621 -2.446 -14.460 1.00 94.00 86 VAL A N 1
ATOM 639 C CA . VAL A 1 86 ? 5.080 -2.795 -15.817 1.00 94.00 86 VAL A CA 1
ATOM 640 C C . VAL A 1 86 ? 5.191 -1.547 -16.693 1.00 94.00 86 VAL A C 1
ATOM 642 O O . VAL A 1 86 ? 6.226 -1.331 -17.321 1.00 94.00 86 VAL A O 1
ATOM 645 N N . GLY A 1 87 ? 4.165 -0.690 -16.697 1.00 93.88 87 GLY A N 1
ATOM 646 C CA . GLY A 1 87 ? 4.154 0.543 -17.492 1.00 93.88 87 GLY A CA 1
ATOM 647 C C . GLY A 1 87 ? 5.263 1.535 -17.124 1.00 93.88 87 GLY A C 1
ATOM 648 O O . GLY A 1 87 ? 5.657 2.345 -17.960 1.00 93.88 87 GLY A O 1
ATOM 649 N N . ARG A 1 88 ? 5.794 1.456 -15.899 1.00 93.62 88 ARG A N 1
ATOM 650 C CA . ARG A 1 88 ? 6.879 2.312 -15.390 1.00 93.62 88 ARG A CA 1
ATOM 651 C C . ARG A 1 88 ? 8.242 1.617 -15.345 1.00 93.62 88 ARG A C 1
ATOM 653 O O . ARG A 1 88 ? 9.197 2.202 -14.842 1.00 93.62 88 ARG A O 1
ATOM 660 N N . GLY A 1 89 ? 8.349 0.388 -15.857 1.00 90.25 89 GLY A N 1
ATOM 661 C CA . GLY A 1 89 ? 9.599 -0.379 -15.849 1.00 90.25 89 GLY A CA 1
ATOM 662 C C . GLY A 1 89 ? 10.095 -0.726 -14.441 1.00 90.25 89 GLY A C 1
ATOM 663 O O . GLY A 1 89 ? 11.299 -0.856 -14.220 1.00 90.25 89 GLY A O 1
ATOM 664 N N . VAL A 1 90 ? 9.185 -0.839 -13.472 1.00 86.31 90 VAL A N 1
ATOM 665 C CA . VAL A 1 90 ? 9.507 -1.207 -12.090 1.00 86.31 90 VAL A CA 1
ATOM 666 C C . VAL A 1 90 ? 9.474 -2.729 -11.971 1.00 86.31 90 VAL A C 1
ATOM 668 O O . VAL A 1 90 ? 8.442 -3.347 -12.214 1.00 86.31 90 VAL A O 1
ATOM 671 N N . GLY A 1 91 ? 10.610 -3.335 -11.611 1.00 73.00 91 GLY A N 1
ATOM 672 C CA . GLY A 1 91 ? 10.686 -4.766 -11.286 1.00 73.00 91 GLY A CA 1
ATOM 673 C C . GLY A 1 91 ? 9.956 -5.122 -9.983 1.00 73.00 91 GLY A C 1
ATOM 674 O O . GLY A 1 91 ? 9.421 -4.247 -9.303 1.00 73.00 91 GLY A O 1
ATOM 675 N N . GLU A 1 92 ? 9.958 -6.400 -9.603 1.00 67.38 92 GLU A N 1
ATOM 676 C CA . GLU A 1 92 ? 9.296 -6.887 -8.382 1.00 67.38 92 GLU A CA 1
ATOM 677 C C . GLU A 1 92 ? 9.956 -6.310 -7.115 1.00 67.38 92 GLU A C 1
ATOM 679 O O . GLU A 1 92 ? 10.947 -6.826 -6.605 1.00 67.38 92 GLU A O 1
ATOM 684 N N . ARG A 1 93 ? 9.423 -5.179 -6.635 1.00 80.81 93 ARG A N 1
ATOM 685 C CA . ARG A 1 93 ? 9.820 -4.508 -5.378 1.00 80.81 93 ARG A CA 1
ATOM 686 C C . ARG A 1 93 ? 8.790 -4.676 -4.269 1.00 80.81 93 ARG A C 1
ATOM 688 O O . ARG A 1 93 ? 9.130 -4.628 -3.096 1.00 80.81 93 ARG A O 1
ATOM 695 N N . TRP A 1 94 ? 7.539 -4.845 -4.667 1.00 91.31 94 TRP A N 1
ATOM 696 C CA . TRP A 1 94 ? 6.381 -5.059 -3.815 1.00 91.31 94 TRP A CA 1
ATOM 697 C C . TRP A 1 94 ? 5.611 -6.244 -4.378 1.00 91.31 94 TRP A C 1
ATOM 699 O O . TRP A 1 94 ? 5.729 -6.542 -5.570 1.00 91.31 94 TRP A O 1
ATOM 709 N N . ALA A 1 95 ? 4.792 -6.893 -3.551 1.00 93.75 95 ALA A N 1
ATOM 710 C CA . ALA A 1 95 ? 3.885 -7.906 -4.069 1.00 93.75 95 ALA A CA 1
ATOM 711 C C . ALA A 1 95 ? 2.924 -7.252 -5.077 1.00 93.75 95 ALA A C 1
ATOM 713 O O . ALA A 1 95 ? 2.285 -6.237 -4.780 1.00 93.75 95 ALA A O 1
ATOM 714 N N . LEU A 1 96 ? 2.874 -7.806 -6.288 1.00 95.31 96 LEU A N 1
ATOM 715 C CA . LEU A 1 96 ? 2.089 -7.252 -7.383 1.00 95.31 96 LEU A CA 1
ATOM 716 C C . LEU A 1 96 ? 0.647 -7.764 -7.330 1.00 95.31 96 LEU A C 1
ATOM 718 O O . LEU A 1 96 ? 0.410 -8.949 -7.106 1.00 95.31 96 LEU A O 1
ATOM 722 N N . VAL A 1 97 ? -0.308 -6.871 -7.577 1.00 96.44 97 VAL A N 1
ATOM 723 C CA . VAL A 1 97 ? -1.741 -7.178 -7.681 1.00 96.44 97 VAL A CA 1
ATOM 724 C C . VAL A 1 97 ? -2.323 -6.575 -8.953 1.00 96.44 97 VAL A C 1
ATOM 726 O O . VAL A 1 97 ? -1.906 -5.502 -9.390 1.00 96.44 97 VAL A O 1
ATOM 729 N N . ASP A 1 98 ? -3.276 -7.259 -9.575 1.00 96.62 98 ASP A N 1
ATOM 730 C CA . ASP A 1 98 ? -3.997 -6.718 -10.725 1.00 96.62 98 ASP A CA 1
ATOM 731 C C . ASP A 1 98 ? -5.201 -5.863 -10.292 1.00 96.62 98 ASP A C 1
ATOM 733 O O . ASP A 1 98 ? -5.534 -5.750 -9.112 1.00 96.62 98 ASP A O 1
ATOM 737 N N . TYR A 1 99 ? -5.873 -5.235 -11.258 1.00 95.31 99 TYR A N 1
ATOM 738 C CA . TYR A 1 99 ? -7.038 -4.401 -10.964 1.00 95.31 99 TYR A CA 1
ATOM 739 C C . TYR A 1 99 ? -8.237 -5.183 -10.417 1.00 95.31 99 TYR A C 1
ATOM 741 O O . TYR A 1 99 ? -9.024 -4.601 -9.674 1.00 95.31 99 TYR A O 1
ATOM 749 N N . LEU A 1 100 ? -8.398 -6.465 -10.761 1.00 97.25 100 LEU A N 1
ATOM 750 C CA . LEU A 1 100 ? -9.502 -7.271 -10.236 1.00 97.25 100 LEU A CA 1
ATOM 751 C C . LEU A 1 100 ? -9.302 -7.525 -8.742 1.00 97.25 100 LEU A C 1
ATOM 753 O O . LEU A 1 100 ? -10.239 -7.355 -7.962 1.00 97.25 100 LEU A O 1
ATOM 757 N N . GLU A 1 101 ? -8.073 -7.831 -8.335 1.00 97.06 101 GLU A N 1
ATOM 758 C CA . GLU A 1 101 ? -7.714 -7.970 -6.928 1.00 97.06 101 GLU A CA 1
ATOM 759 C C . GLU A 1 101 ? -7.825 -6.630 -6.191 1.00 97.06 101 GLU A C 1
ATOM 761 O O . GLU A 1 101 ? -8.343 -6.588 -5.082 1.00 97.06 101 GLU A O 1
ATOM 766 N N . ILE A 1 102 ? -7.451 -5.503 -6.807 1.00 97.38 102 ILE A N 1
ATOM 767 C CA . ILE A 1 102 ? -7.643 -4.173 -6.194 1.00 97.38 102 ILE A CA 1
ATOM 768 C C . ILE A 1 102 ? -9.132 -3.870 -5.963 1.00 97.38 102 ILE A C 1
ATOM 770 O O . ILE A 1 102 ? -9.495 -3.359 -4.900 1.00 97.38 102 ILE A O 1
ATOM 774 N N . ILE A 1 103 ? -10.006 -4.200 -6.919 1.00 97.00 103 ILE A N 1
ATOM 775 C CA . ILE A 1 103 ? -11.464 -4.051 -6.768 1.00 97.00 103 ILE A CA 1
ATOM 776 C C . ILE A 1 103 ? -11.973 -4.943 -5.632 1.00 97.00 103 ILE A C 1
ATOM 778 O O . ILE A 1 103 ? -12.732 -4.480 -4.779 1.00 97.00 103 ILE A O 1
ATOM 782 N N . ARG A 1 104 ? -11.519 -6.199 -5.582 1.00 96.12 104 ARG A N 1
ATOM 783 C CA . ARG A 1 104 ? -11.869 -7.135 -4.512 1.00 96.12 104 ARG A CA 1
ATOM 784 C C . ARG A 1 104 ? -11.443 -6.605 -3.144 1.00 96.12 104 ARG A C 1
ATOM 786 O O . ARG A 1 104 ? -12.287 -6.486 -2.258 1.00 96.12 104 ARG A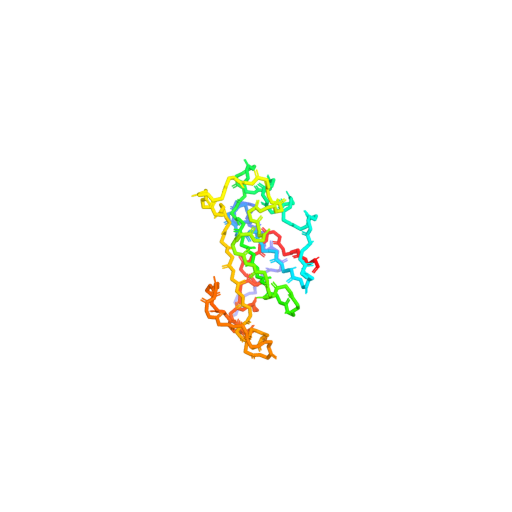 O 1
ATOM 793 N N . LEU A 1 105 ? -10.177 -6.212 -2.995 1.00 95.94 105 LEU A N 1
ATOM 794 C CA . LEU A 1 105 ? -9.641 -5.608 -1.775 1.00 95.94 105 LEU A CA 1
ATOM 795 C C . LEU A 1 105 ? -10.457 -4.381 -1.365 1.00 95.94 105 LEU A C 1
ATOM 797 O O . LEU A 1 105 ? -10.781 -4.238 -0.195 1.00 95.94 105 LEU A O 1
ATOM 801 N N . SER A 1 106 ? -10.849 -3.538 -2.323 1.00 95.94 106 SER A N 1
ATOM 802 C CA . SER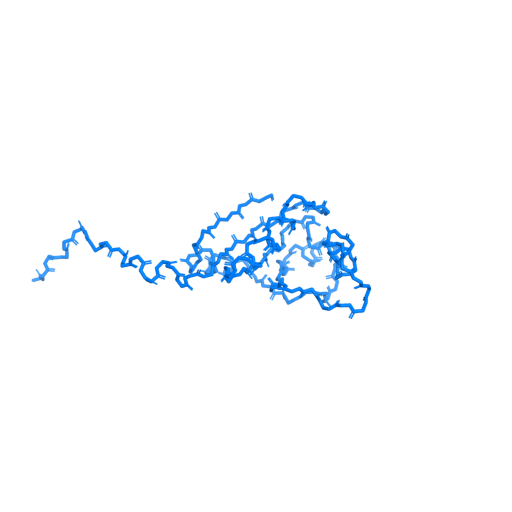 A 1 106 ? -11.676 -2.353 -2.063 1.00 95.94 106 SER A CA 1
ATOM 803 C C . SER A 1 106 ? -13.063 -2.703 -1.518 1.00 95.94 106 SER A C 1
ATOM 805 O O . SER A 1 106 ? -13.593 -1.954 -0.705 1.00 95.94 106 SER A O 1
ATOM 807 N N . SER A 1 107 ? -13.645 -3.831 -1.936 1.00 94.50 107 SER A N 1
ATOM 808 C CA . SER A 1 107 ? -14.952 -4.300 -1.450 1.00 94.50 107 SER A CA 1
ATOM 809 C C . SER A 1 107 ? -14.901 -5.000 -0.086 1.00 94.50 107 SER A C 1
ATOM 811 O O . SER A 1 107 ? -15.890 -5.001 0.639 1.00 94.50 107 SER A O 1
ATOM 813 N N . GLU A 1 108 ? -13.754 -5.589 0.267 1.00 93.31 108 GLU A N 1
ATOM 814 C CA . GLU A 1 108 ? -13.534 -6.306 1.532 1.00 93.31 108 GLU A CA 1
ATOM 815 C C . GLU A 1 108 ? -12.977 -5.397 2.644 1.00 93.31 108 GLU A C 1
ATOM 817 O O . GLU A 1 108 ? -12.817 -5.834 3.786 1.00 93.31 108 GLU A O 1
ATOM 822 N N . SER A 1 109 ? -12.646 -4.149 2.311 1.00 94.38 109 SER A N 1
ATOM 823 C CA . SER A 1 109 ? -11.970 -3.210 3.199 1.00 94.38 109 SER A CA 1
ATOM 824 C C . SER A 1 109 ? -12.873 -2.094 3.696 1.00 94.38 109 SER A C 1
ATOM 826 O O . SER A 1 109 ? -13.666 -1.527 2.947 1.00 94.38 109 SER A O 1
ATOM 828 N N . GLN A 1 110 ? -12.695 -1.721 4.964 1.00 93.06 110 GLN A N 1
ATOM 829 C CA . GLN A 1 110 ? -13.398 -0.591 5.555 1.00 93.06 110 GLN A CA 1
ATOM 830 C C . GLN A 1 110 ? -12.553 0.058 6.672 1.00 93.06 110 GLN A C 1
ATOM 832 O O . GLN A 1 110 ? -12.251 -0.604 7.661 1.00 93.06 110 GLN A O 1
ATOM 837 N N . PRO A 1 111 ? -12.177 1.350 6.554 1.00 93.38 111 PRO A N 1
ATOM 838 C CA . PRO A 1 111 ? -12.476 2.246 5.437 1.00 93.38 111 PRO A CA 1
ATOM 839 C C . PRO A 1 111 ? -11.586 2.004 4.204 1.00 93.38 111 PRO A C 1
ATOM 841 O O . PRO A 1 111 ? -10.511 1.411 4.291 1.00 93.38 111 PRO A O 1
ATOM 844 N N . LEU A 1 112 ? -12.050 2.520 3.063 1.00 96.12 112 LEU A N 1
ATOM 845 C CA . LEU A 1 112 ? -11.265 2.728 1.846 1.00 96.12 112 LEU A CA 1
ATOM 846 C C . LEU A 1 112 ? -10.874 4.209 1.762 1.00 96.12 112 LEU A C 1
ATOM 848 O O . LEU A 1 112 ? -11.751 5.074 1.776 1.00 96.12 112 LEU A O 1
ATOM 852 N N . ILE A 1 113 ? -9.578 4.504 1.672 1.00 97.38 113 ILE A N 1
ATOM 853 C CA . ILE A 1 113 ? -9.046 5.872 1.654 1.00 97.38 113 ILE A CA 1
ATOM 854 C C . ILE A 1 113 ? -8.135 6.047 0.440 1.00 97.38 113 ILE A C 1
ATOM 856 O O . ILE A 1 113 ? -7.177 5.298 0.265 1.00 97.38 113 ILE A O 1
ATOM 860 N N . CYS A 1 114 ? -8.403 7.066 -0.374 1.00 97.00 114 CYS A N 1
ATOM 861 C CA . CYS A 1 114 ? -7.613 7.385 -1.563 1.00 97.00 114 CYS A CA 1
ATOM 862 C C . CYS A 1 114 ? -6.748 8.629 -1.329 1.00 97.00 114 CYS A C 1
ATOM 864 O O . CYS A 1 114 ? -7.248 9.633 -0.816 1.00 97.00 114 CYS A O 1
ATOM 866 N N . TRP A 1 115 ? -5.480 8.550 -1.737 1.00 97.06 115 TRP A N 1
ATOM 867 C CA . TRP A 1 115 ? -4.449 9.585 -1.610 1.00 97.06 115 TRP A CA 1
ATOM 868 C C . TRP A 1 115 ? -3.873 9.987 -2.972 1.00 97.06 115 TRP A C 1
ATOM 870 O O . TRP A 1 115 ? -3.556 9.090 -3.799 1.00 97.06 115 TRP A O 1
#

pLDDT: mean 87.19, std 16.41, range [39.09, 98.31]

Foldseek 3Di:
DDDDDPDPPPPVVLQQQFAAEEEEEDDLPLVSLVVQVVCVVVVGRYAYEYHAHNLVDAQQSSCVSVVHDPPDGDPYQYEYAPVNCVVVVHDPRHHYDHVVVVVVSPVRHPPYHYD